Protein AF-A0A3C1ACX2-F1 (afdb_monomer_lite)

Sequence (114 aa):
WQMNIENTYARGFKPQSLNKERFGRAGELLSRLELAAQNVLNEHLPLTGKNLGNHCEKPISAPAISEALKKHKSEIIELLTQYPEQWPILREEFTPIKDILVSSTTKTNSKKVS

Foldseek 3Di:
DDPPPPPPVVPDPDLPPPPCVPQDPLVVLLSQLLVLLVVCVVVVHQSALCSSQCSGPHRDHSVRNLVVCVVCVVSNLVCCVVCVPNRVSCCVRPVVNVVSNVVPVVPDDDPDDD

Structure (mmCIF, N/CA/C/O backbone):
data_AF-A0A3C1ACX2-F1
#
_entry.id   AF-A0A3C1ACX2-F1
#
loop_
_atom_site.group_PDB
_atom_site.id
_atom_site.type_symbol
_atom_site.label_atom_id
_atom_site.label_alt_id
_atom_site.label_comp_id
_atom_site.label_asym_id
_atom_site.label_entity_id
_atom_site.label_seq_id
_atom_site.pdbx_PDB_ins_code
_atom_site.Cartn_x
_atom_site.Cartn_y
_atom_site.Cartn_z
_atom_site.occupancy
_atom_site.B_iso_or_equiv
_atom_site.auth_seq_id
_atom_site.auth_comp_id
_atom_site.auth_asym_id
_atom_site.auth_atom_id
_atom_site.pdbx_PDB_model_num
ATOM 1 N N . TRP A 1 1 ? -8.246 -27.336 -15.177 1.00 53.16 1 TRP A N 1
ATOM 2 C CA . TRP A 1 1 ? -8.581 -26.434 -14.063 1.00 53.16 1 TRP A CA 1
ATOM 3 C C . TRP A 1 1 ? -7.692 -25.204 -14.177 1.00 53.16 1 TRP A C 1
ATOM 5 O O . TRP A 1 1 ? -6.682 -25.116 -13.499 1.00 53.16 1 TRP A O 1
ATOM 15 N N . GLN A 1 2 ? -8.014 -24.301 -15.104 1.00 40.38 2 GLN A N 1
ATOM 16 C CA . GLN A 1 2 ? -7.332 -23.013 -15.250 1.00 40.38 2 GLN A CA 1
ATOM 17 C C . GLN A 1 2 ? -8.365 -21.946 -14.917 1.00 40.38 2 GLN A C 1
ATOM 19 O O . GLN A 1 2 ? -9.328 -21.755 -15.654 1.00 40.38 2 GLN A O 1
ATOM 24 N N . MET A 1 3 ? -8.209 -21.337 -13.746 1.00 39.28 3 MET A N 1
ATOM 25 C CA . MET A 1 3 ? -8.951 -20.139 -13.386 1.00 39.28 3 MET A CA 1
ATOM 26 C C . MET A 1 3 ? -8.383 -18.995 -14.231 1.00 39.28 3 MET A C 1
ATOM 28 O O . MET A 1 3 ? -7.242 -18.586 -14.025 1.00 39.28 3 MET A O 1
ATOM 32 N N . ASN A 1 4 ? -9.168 -18.518 -15.198 1.00 41.59 4 ASN A N 1
ATOM 33 C CA . ASN A 1 4 ? -8.924 -17.259 -15.897 1.00 41.59 4 ASN A CA 1
ATOM 34 C C . ASN A 1 4 ? -9.086 -16.114 -14.892 1.00 41.59 4 ASN A C 1
ATOM 36 O O . ASN A 1 4 ? -10.204 -15.741 -14.541 1.00 41.59 4 ASN A O 1
ATOM 40 N N . ILE A 1 5 ? -7.963 -15.573 -14.430 1.00 49.91 5 ILE A N 1
ATOM 41 C CA . ILE A 1 5 ? -7.899 -14.392 -13.555 1.00 49.91 5 ILE A CA 1
ATOM 42 C C . ILE A 1 5 ? -7.882 -13.085 -14.391 1.00 49.91 5 ILE A C 1
ATOM 44 O O . ILE A 1 5 ? -7.815 -11.981 -13.865 1.00 49.91 5 ILE A O 1
ATOM 48 N N . GLU A 1 6 ? -8.036 -13.171 -15.713 1.00 46.94 6 GLU A N 1
ATOM 49 C CA . GLU A 1 6 ? -7.932 -12.037 -16.646 1.00 46.94 6 GLU A CA 1
ATOM 50 C C . GLU A 1 6 ? -9.177 -11.127 -16.727 1.00 46.94 6 GLU A C 1
ATOM 52 O O . GLU A 1 6 ? -9.423 -10.530 -17.772 1.00 46.94 6 GLU A O 1
ATOM 57 N N . ASN A 1 7 ? -10.020 -11.006 -15.688 1.00 45.84 7 ASN A N 1
ATOM 58 C CA . ASN A 1 7 ? -11.146 -10.056 -15.799 1.00 45.84 7 ASN A CA 1
ATOM 59 C C . ASN A 1 7 ? -11.795 -9.531 -14.508 1.00 45.84 7 ASN A C 1
ATOM 61 O O . ASN A 1 7 ? -12.761 -8.772 -14.586 1.00 45.84 7 ASN A O 1
ATOM 65 N N . THR A 1 8 ? -11.331 -9.893 -13.309 1.00 46.91 8 THR A N 1
ATOM 66 C CA . THR A 1 8 ? -12.004 -9.424 -12.079 1.00 46.91 8 THR A CA 1
ATOM 67 C C . THR A 1 8 ? -11.502 -8.069 -11.582 1.00 46.91 8 THR A C 1
ATOM 69 O O . THR A 1 8 ? -12.268 -7.351 -10.948 1.00 46.91 8 THR A O 1
ATOM 72 N N . TYR A 1 9 ? -10.282 -7.655 -11.938 1.00 50.12 9 TYR A N 1
ATOM 73 C CA . TYR A 1 9 ? -9.721 -6.350 -11.535 1.00 50.12 9 TYR A CA 1
ATOM 74 C C . TYR A 1 9 ? -9.936 -5.242 -12.581 1.00 50.12 9 TYR A C 1
ATOM 76 O O . TYR A 1 9 ? -9.733 -4.065 -12.296 1.00 50.12 9 TYR A O 1
ATOM 84 N N . ALA A 1 10 ? -10.402 -5.601 -13.785 1.00 44.56 10 ALA A N 1
ATOM 85 C CA . ALA A 1 10 ? -10.801 -4.659 -14.835 1.00 44.56 10 ALA A CA 1
ATOM 86 C C . ALA A 1 10 ? -12.178 -4.012 -14.570 1.00 44.56 10 ALA A C 1
ATOM 88 O O . ALA A 1 10 ? -12.615 -3.122 -15.306 1.00 44.56 10 ALA A O 1
ATOM 89 N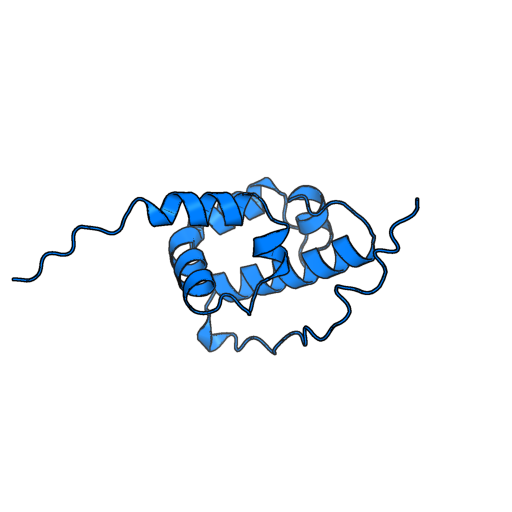 N . ARG A 1 11 ? -12.883 -4.422 -13.505 1.00 44.69 11 ARG A N 1
ATOM 90 C CA . ARG A 1 11 ? -14.207 -3.902 -13.154 1.00 44.69 11 ARG A CA 1
ATOM 91 C C . ARG A 1 11 ? -14.103 -2.612 -12.335 1.00 44.69 11 AR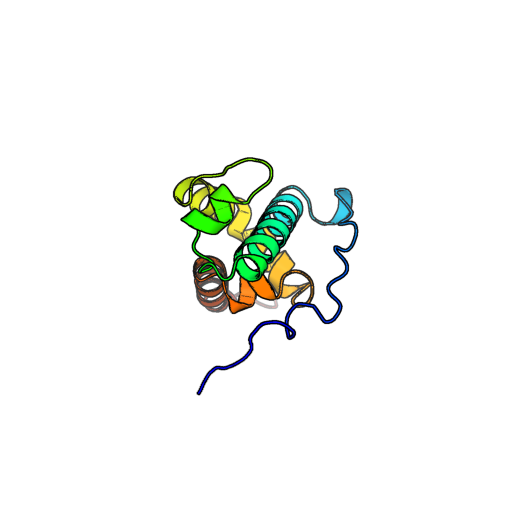G A C 1
ATOM 93 O O . ARG A 1 11 ? -14.434 -2.568 -11.160 1.00 44.69 11 ARG A O 1
ATOM 100 N N . GLY A 1 12 ? -13.698 -1.532 -12.998 1.00 44.06 12 GLY A N 1
ATOM 101 C CA . GLY A 1 12 ? -14.194 -0.196 -12.656 1.00 44.06 12 GLY A CA 1
ATOM 102 C C . GLY A 1 12 ? -13.420 0.634 -11.633 1.00 44.06 12 GLY A C 1
ATOM 103 O O . GLY A 1 12 ? -13.942 1.676 -11.238 1.00 44.06 12 GLY A O 1
ATOM 104 N N . PHE A 1 13 ? -12.191 0.279 -11.249 1.00 49.72 13 PHE A N 1
ATOM 105 C CA . PHE A 1 13 ? -11.376 1.211 -10.465 1.00 49.72 13 PHE A CA 1
ATOM 106 C C . PHE A 1 13 ? -10.824 2.316 -11.376 1.00 49.72 13 PHE A C 1
ATOM 108 O O . PHE A 1 13 ? -9.777 2.187 -12.011 1.00 49.72 13 PHE A O 1
ATOM 115 N N . LYS A 1 14 ? -11.577 3.413 -11.499 1.00 47.97 14 LYS A N 1
ATOM 116 C CA . LYS A 1 14 ? -11.049 4.672 -12.027 1.00 47.97 14 LYS A CA 1
ATOM 117 C C . LYS A 1 14 ? -9.955 5.110 -11.048 1.00 47.97 14 LYS A C 1
ATOM 119 O O . LYS A 1 14 ? -10.284 5.215 -9.868 1.00 47.97 14 LYS A O 1
ATOM 124 N N . PRO A 1 15 ? -8.707 5.390 -11.476 1.00 48.53 15 PRO A N 1
ATOM 125 C CA . PRO A 1 15 ? -7.750 6.072 -10.618 1.00 48.53 15 PRO A CA 1
ATOM 126 C C . PRO A 1 15 ? -8.364 7.433 -10.309 1.00 48.53 15 PRO A C 1
ATOM 128 O O . PRO A 1 15 ? -8.321 8.357 -11.122 1.00 48.53 15 PRO A O 1
ATOM 131 N N . GLN A 1 16 ? -9.077 7.515 -9.190 1.00 48.72 16 GLN A N 1
ATOM 132 C CA . GLN A 1 16 ? -9.727 8.732 -8.767 1.00 48.72 16 GLN A CA 1
ATOM 133 C C . GLN A 1 16 ? -8.591 9.724 -8.605 1.00 48.72 16 GLN A C 1
ATOM 135 O O . GLN A 1 16 ? -7.668 9.450 -7.843 1.00 48.72 16 GLN A O 1
ATOM 140 N N . SER A 1 17 ? -8.597 10.801 -9.400 1.00 50.41 17 SER A N 1
ATOM 141 C CA . SER A 1 17 ? -7.608 11.871 -9.308 1.00 50.41 17 SER A CA 1
ATOM 142 C C . SER A 1 17 ? -7.541 12.299 -7.852 1.00 50.41 17 SER A C 1
ATOM 144 O O . SER A 1 17 ? -8.435 12.977 -7.338 1.00 50.41 17 SER A O 1
ATOM 146 N N . LEU A 1 18 ? -6.540 11.766 -7.157 1.00 53.97 18 LEU A N 1
ATOM 147 C CA . LEU A 1 18 ? -6.506 11.791 -5.717 1.00 53.97 18 LEU A CA 1
ATOM 148 C C . LEU A 1 18 ? -6.073 13.202 -5.370 1.00 53.97 18 LEU A C 1
ATOM 150 O O . LEU A 1 18 ? -4.918 13.566 -5.584 1.00 53.97 18 LEU A O 1
ATOM 154 N N . ASN A 1 19 ? -7.031 14.026 -4.948 1.00 53.06 19 ASN A N 1
ATOM 155 C CA . ASN A 1 19 ? -6.773 15.411 -4.584 1.00 53.06 19 ASN A CA 1
ATOM 156 C C . ASN A 1 19 ? -5.633 15.429 -3.562 1.00 53.06 19 ASN A C 1
ATOM 158 O O . ASN A 1 19 ? -5.821 15.045 -2.405 1.00 53.06 19 ASN A O 1
ATOM 162 N N . LYS A 1 20 ? -4.449 15.853 -4.017 1.00 53.66 20 LYS A N 1
ATOM 163 C CA . LYS A 1 20 ? -3.191 15.882 -3.258 1.00 53.66 20 LYS A CA 1
ATOM 164 C C . LYS A 1 20 ? -3.343 16.628 -1.929 1.00 53.66 20 LYS A C 1
ATOM 166 O O . LYS A 1 20 ? -2.663 16.329 -0.954 1.00 53.66 20 LYS A O 1
ATOM 171 N N . GLU A 1 21 ? -4.289 17.561 -1.894 1.00 58.12 21 GLU A N 1
ATOM 172 C CA . GLU A 1 21 ? -4.646 18.384 -0.742 1.00 58.12 21 GLU A CA 1
ATOM 173 C C . GLU A 1 21 ? -5.492 17.655 0.316 1.00 58.12 21 GLU A C 1
ATOM 175 O O . GLU A 1 21 ? -5.439 18.030 1.482 1.00 58.12 21 GLU A O 1
ATOM 180 N N . ARG A 1 22 ? -6.243 16.597 -0.037 1.00 60.97 22 ARG A N 1
ATOM 181 C CA . ARG A 1 22 ? -7.162 15.914 0.899 1.00 60.97 22 ARG A CA 1
ATOM 182 C C . ARG A 1 22 ? -6.518 14.820 1.742 1.00 60.97 22 ARG A C 1
ATOM 184 O O . ARG A 1 22 ? -6.979 14.585 2.852 1.00 60.97 22 ARG A O 1
ATOM 191 N N . PHE A 1 23 ? -5.502 14.133 1.222 1.00 69.50 23 PHE A N 1
ATOM 192 C CA . PHE A 1 23 ? -4.965 12.919 1.856 1.00 69.50 23 PHE A CA 1
ATOM 193 C C . PHE A 1 23 ? -3.499 13.028 2.303 1.00 69.50 23 PHE A C 1
ATOM 195 O O . PHE A 1 23 ? -2.954 12.087 2.882 1.00 69.50 23 PHE A O 1
ATOM 202 N N . GLY A 1 24 ? -2.847 14.161 2.034 1.00 77.62 24 GLY A N 1
ATOM 203 C CA . GLY A 1 24 ? -1.470 14.412 2.448 1.00 77.62 24 GLY A CA 1
ATOM 204 C C . GLY A 1 24 ? -0.447 13.444 1.838 1.00 77.62 24 GLY A C 1
ATOM 205 O O . GLY A 1 24 ? -0.659 12.830 0.790 1.00 77.62 24 GLY A O 1
ATOM 206 N N . ARG A 1 25 ? 0.705 13.311 2.506 1.00 79.31 25 ARG A N 1
ATOM 207 C CA . ARG A 1 25 ? 1.828 12.475 2.036 1.00 79.31 25 ARG A CA 1
ATOM 208 C C . ARG A 1 25 ? 1.508 10.978 2.104 1.00 79.31 25 ARG A C 1
ATOM 210 O O . ARG A 1 25 ? 1.985 10.216 1.267 1.00 79.31 25 ARG A O 1
ATOM 217 N N . ALA A 1 26 ? 0.695 10.568 3.078 1.00 82.56 26 ALA A N 1
ATOM 218 C CA . ALA A 1 26 ? 0.264 9.186 3.253 1.00 82.56 26 ALA A CA 1
ATOM 219 C C . ALA A 1 26 ? -0.633 8.710 2.099 1.00 82.56 26 ALA A C 1
ATOM 221 O O . ALA A 1 26 ? -0.377 7.655 1.521 1.00 82.56 26 ALA A O 1
ATOM 222 N N . GLY A 1 27 ? -1.639 9.502 1.714 1.00 82.94 27 GLY A N 1
ATOM 223 C CA . GLY A 1 27 ? -2.524 9.154 0.601 1.00 82.94 27 GLY A CA 1
ATOM 224 C C . GLY A 1 27 ? -1.826 9.144 -0.756 1.00 82.94 27 GLY A C 1
ATOM 225 O O . GLY A 1 27 ? -2.118 8.283 -1.587 1.00 82.94 27 GLY A O 1
ATOM 226 N N . GLU A 1 28 ? -0.863 10.047 -0.974 1.00 82.44 28 GLU A N 1
ATOM 227 C CA . GLU A 1 28 ? -0.021 10.016 -2.176 1.00 82.44 28 GLU A CA 1
ATOM 228 C C . GLU A 1 28 ? 0.780 8.710 -2.247 1.00 82.44 28 GLU A C 1
ATOM 230 O O . GLU A 1 28 ? 0.797 8.053 -3.287 1.00 82.44 28 GLU A O 1
ATOM 235 N N . LEU A 1 29 ? 1.399 8.299 -1.135 1.00 82.69 29 LEU A N 1
ATOM 236 C CA . LEU A 1 29 ? 2.125 7.034 -1.067 1.00 82.69 29 LEU A CA 1
ATOM 237 C C . LEU A 1 29 ? 1.204 5.853 -1.391 1.00 82.69 29 LEU A C 1
ATOM 239 O O . LEU A 1 29 ? 1.543 5.056 -2.261 1.00 82.69 29 LEU A O 1
ATOM 243 N N . LEU A 1 30 ? 0.039 5.761 -0.741 1.00 83.00 30 LEU A N 1
ATOM 244 C CA . LEU A 1 30 ? -0.919 4.675 -0.969 1.00 83.00 30 LEU A CA 1
ATOM 245 C C . LEU A 1 30 ? -1.384 4.620 -2.424 1.00 83.00 30 LEU A C 1
ATOM 247 O O . LEU A 1 30 ? -1.415 3.549 -3.012 1.00 83.00 30 LEU A O 1
ATOM 251 N N . SER A 1 31 ? -1.664 5.765 -3.040 1.00 83.50 31 SER A N 1
ATOM 252 C CA . SER A 1 31 ? -2.128 5.813 -4.433 1.00 83.50 31 SER A CA 1
ATOM 253 C C . SER A 1 31 ? -1.062 5.364 -5.424 1.00 83.50 31 SER A C 1
ATOM 255 O O . SER A 1 31 ? -1.359 4.671 -6.393 1.00 83.50 31 SER A O 1
ATOM 257 N N . ARG A 1 32 ? 0.201 5.717 -5.167 1.00 82.62 32 ARG A N 1
ATOM 258 C CA . ARG A 1 32 ? 1.329 5.263 -5.988 1.00 82.62 32 ARG A CA 1
ATOM 259 C C . ARG A 1 32 ? 1.568 3.766 -5.832 1.00 82.62 32 ARG A C 1
ATOM 261 O O . ARG A 1 32 ? 1.822 3.088 -6.824 1.00 82.62 32 ARG A O 1
ATOM 268 N N . LEU A 1 33 ? 1.468 3.258 -4.603 1.00 83.31 33 LEU A N 1
ATOM 269 C CA . LEU A 1 33 ? 1.553 1.825 -4.330 1.00 83.31 33 LEU A CA 1
ATOM 270 C C . LEU A 1 33 ? 0.397 1.073 -4.989 1.00 83.31 33 LEU A C 1
ATOM 272 O O . LEU A 1 33 ? 0.630 0.003 -5.530 1.00 83.31 33 LEU A O 1
ATOM 276 N N . GLU A 1 34 ? -0.807 1.641 -5.000 1.00 86.00 34 GLU A N 1
ATOM 277 C CA . GLU A 1 34 ? -1.985 1.002 -5.584 1.00 86.00 34 GLU A CA 1
ATOM 278 C C . GLU A 1 34 ? -1.899 0.892 -7.109 1.00 86.00 34 GLU A C 1
ATOM 280 O O . GLU A 1 34 ? -2.180 -0.152 -7.693 1.00 86.00 34 GLU A O 1
ATOM 285 N N . LEU A 1 35 ? -1.405 1.943 -7.766 1.00 84.50 35 LEU A N 1
ATOM 286 C CA . LEU A 1 35 ? -1.128 1.901 -9.199 1.00 84.50 35 LEU A CA 1
ATOM 287 C C . LEU A 1 35 ? -0.051 0.854 -9.537 1.00 84.50 35 LEU A C 1
ATOM 289 O O . LEU A 1 35 ? -0.176 0.108 -10.506 1.00 84.50 35 LEU A O 1
ATOM 293 N N . ALA A 1 36 ? 1.000 0.764 -8.716 1.00 84.94 36 ALA A N 1
ATOM 294 C CA . ALA A 1 36 ? 2.036 -0.251 -8.883 1.00 84.94 36 ALA A CA 1
ATOM 295 C C . ALA A 1 36 ? 1.485 -1.669 -8.661 1.00 84.94 36 ALA A C 1
ATOM 297 O O . ALA A 1 36 ? 1.779 -2.571 -9.439 1.00 84.94 36 ALA A O 1
ATOM 298 N N . ALA A 1 37 ? 0.655 -1.854 -7.633 1.00 84.81 37 ALA A N 1
ATOM 299 C CA . ALA A 1 37 ? -0.084 -3.080 -7.345 1.00 84.81 37 ALA A CA 1
ATOM 300 C C . ALA A 1 37 ? -0.909 -3.526 -8.548 1.00 84.81 37 ALA A C 1
ATOM 302 O O . ALA A 1 37 ? -0.794 -4.669 -8.984 1.00 84.81 37 ALA A O 1
ATOM 303 N N . GLN A 1 38 ? -1.674 -2.606 -9.130 1.00 85.25 38 GLN A N 1
ATOM 304 C CA . GLN A 1 38 ? -2.459 -2.872 -10.323 1.00 85.25 38 GLN A CA 1
ATOM 305 C C . GLN A 1 38 ? -1.576 -3.352 -11.480 1.00 85.25 38 GLN A C 1
ATOM 307 O O . GLN A 1 38 ? -1.903 -4.348 -12.119 1.00 85.25 38 GLN A O 1
ATOM 312 N N . ASN A 1 39 ? -0.441 -2.700 -11.738 1.00 83.62 39 ASN A N 1
ATOM 313 C CA . ASN A 1 39 ? 0.480 -3.124 -12.796 1.00 83.62 39 ASN A CA 1
ATOM 314 C C . ASN A 1 39 ? 1.061 -4.521 -12.533 1.00 83.62 39 ASN A C 1
ATOM 316 O O . ASN A 1 39 ? 1.102 -5.343 -13.440 1.00 83.62 39 ASN A O 1
ATOM 320 N N . VAL A 1 40 ? 1.448 -4.816 -11.290 1.00 85.25 40 VAL A N 1
ATOM 321 C CA . VAL A 1 40 ? 1.965 -6.134 -10.882 1.00 85.25 40 VAL A CA 1
ATOM 322 C C . VAL A 1 40 ? 0.911 -7.229 -11.070 1.00 85.25 40 VAL A C 1
ATOM 324 O O . VAL A 1 40 ? 1.241 -8.304 -11.566 1.00 85.25 40 VAL A O 1
ATOM 327 N N . LEU A 1 41 ? -0.354 -6.953 -10.735 1.00 82.69 41 LEU A N 1
ATOM 328 C CA . LEU A 1 41 ? -1.457 -7.889 -10.975 1.00 82.69 41 LEU A CA 1
ATOM 329 C C . LEU A 1 41 ? -1.729 -8.101 -12.466 1.00 82.69 41 LEU A C 1
ATOM 331 O O . LEU A 1 41 ? -1.973 -9.234 -12.871 1.00 82.69 41 LEU A O 1
ATOM 335 N N . ASN A 1 42 ? -1.663 -7.042 -13.281 1.00 82.50 42 ASN A N 1
ATOM 336 C CA . ASN A 1 42 ? -1.785 -7.162 -14.739 1.00 82.50 42 ASN A CA 1
ATOM 337 C C . ASN A 1 42 ? -0.653 -8.009 -15.340 1.00 82.50 42 ASN A C 1
ATOM 339 O O . ASN A 1 42 ? -0.873 -8.735 -16.300 1.00 82.50 42 ASN A O 1
ATOM 343 N N . GLU A 1 43 ? 0.540 -7.963 -14.749 1.00 82.19 43 GLU A N 1
ATOM 344 C CA . GLU A 1 43 ? 1.682 -8.802 -15.135 1.00 82.19 43 GLU A CA 1
ATOM 345 C C . GLU A 1 43 ? 1.587 -10.237 -14.570 1.00 82.19 43 GLU A C 1
ATOM 347 O O . GLU A 1 43 ? 2.516 -11.027 -14.731 1.00 82.19 43 GLU A O 1
ATOM 352 N N . HIS A 1 44 ? 0.486 -10.594 -13.891 1.00 79.88 44 HIS A N 1
ATOM 353 C CA . HIS A 1 44 ? 0.291 -11.876 -13.197 1.00 79.88 44 HIS A CA 1
ATOM 354 C C . HIS A 1 44 ? 1.393 -12.198 -12.173 1.00 79.88 44 HIS A C 1
ATOM 356 O O . HIS A 1 44 ? 1.663 -13.361 -11.854 1.00 79.88 44 HIS A O 1
ATOM 362 N N . LEU A 1 45 ? 2.040 -11.164 -11.637 1.00 81.44 45 LEU A N 1
ATOM 363 C CA . LEU A 1 45 ? 3.103 -11.295 -10.654 1.00 81.44 45 LEU A CA 1
ATOM 364 C C . LEU A 1 45 ? 2.533 -11.241 -9.230 1.00 81.44 45 LEU A C 1
ATOM 366 O O . LEU A 1 45 ? 1.546 -10.554 -8.963 1.00 81.44 45 LEU A O 1
ATOM 370 N N . PRO A 1 46 ? 3.173 -11.926 -8.266 1.00 79.94 46 PRO A N 1
ATOM 371 C CA . PRO A 1 46 ? 2.738 -11.867 -6.881 1.00 79.94 46 PRO A CA 1
ATOM 372 C C . PRO A 1 46 ? 3.003 -10.473 -6.304 1.00 79.94 46 PRO A C 1
ATOM 374 O O . PRO A 1 46 ? 4.116 -9.938 -6.424 1.00 79.94 46 PRO A O 1
ATOM 377 N N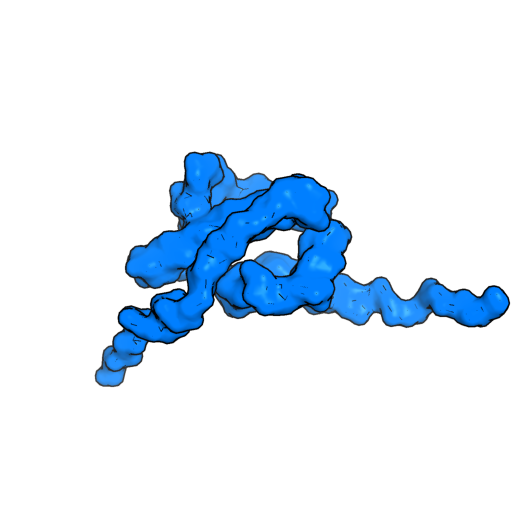 . LEU A 1 47 ? 1.997 -9.918 -5.626 1.00 79.50 47 LEU A N 1
ATOM 378 C CA . LEU A 1 47 ? 1.989 -8.570 -5.052 1.00 79.50 47 LEU A CA 1
ATOM 379 C C . LEU A 1 47 ? 2.828 -8.489 -3.770 1.00 79.50 47 LEU A C 1
ATOM 381 O O . LEU A 1 47 ? 2.361 -8.283 -2.653 1.00 79.50 47 LEU A O 1
ATOM 385 N N . THR A 1 48 ? 4.127 -8.695 -3.937 1.00 80.69 48 THR A N 1
ATOM 386 C CA . THR A 1 48 ? 5.111 -8.610 -2.862 1.00 80.69 48 THR A CA 1
ATOM 387 C C . THR A 1 48 ? 5.678 -7.202 -2.790 1.00 80.69 48 THR A C 1
ATOM 389 O O . THR A 1 48 ? 5.810 -6.535 -3.812 1.00 80.69 48 THR A O 1
ATOM 392 N N . GLY A 1 49 ? 6.116 -6.755 -1.608 1.00 77.44 49 GLY A N 1
ATOM 393 C CA . GLY A 1 49 ? 6.768 -5.444 -1.466 1.00 77.44 49 GLY A CA 1
ATOM 394 C C . GLY A 1 49 ? 7.974 -5.249 -2.398 1.00 77.44 49 GLY A C 1
ATOM 395 O O . GLY A 1 49 ? 8.311 -4.120 -2.732 1.00 77.44 49 GLY A O 1
ATOM 396 N N . LYS A 1 50 ? 8.603 -6.340 -2.860 1.00 81.94 50 LYS A N 1
ATOM 397 C CA . LYS A 1 50 ? 9.691 -6.299 -3.843 1.00 81.94 50 LYS A CA 1
ATOM 398 C C . LYS A 1 50 ? 9.176 -5.995 -5.253 1.00 81.94 50 LYS A C 1
ATOM 400 O O . LYS A 1 50 ? 9.688 -5.075 -5.881 1.00 81.94 50 LYS A O 1
ATOM 405 N N . ASN A 1 51 ? 8.164 -6.725 -5.723 1.00 83.56 51 ASN A N 1
ATOM 406 C CA . ASN A 1 51 ? 7.586 -6.517 -7.055 1.00 83.56 51 ASN A CA 1
ATOM 407 C C . ASN A 1 51 ? 6.818 -5.194 -7.119 1.00 83.56 51 ASN A C 1
ATOM 409 O O . ASN A 1 51 ? 7.058 -4.379 -7.999 1.00 83.56 51 ASN A O 1
ATOM 413 N N . LEU A 1 52 ? 5.989 -4.923 -6.112 1.00 85.38 52 LEU A N 1
ATOM 414 C CA . LEU A 1 52 ? 5.274 -3.659 -5.947 1.00 85.38 52 LEU A CA 1
ATOM 415 C C . LEU A 1 52 ? 6.227 -2.459 -6.003 1.00 85.38 52 LEU A C 1
ATOM 417 O O . LEU A 1 52 ? 5.994 -1.489 -6.716 1.00 85.38 52 LEU A O 1
ATOM 421 N N . GLY A 1 53 ? 7.330 -2.549 -5.262 1.00 83.75 53 GLY A N 1
ATOM 422 C CA . GLY A 1 53 ? 8.348 -1.516 -5.219 1.00 83.75 53 GLY A CA 1
ATOM 423 C C . GLY A 1 53 ? 9.054 -1.284 -6.546 1.00 83.75 53 GLY A C 1
ATOM 424 O O . GLY A 1 53 ? 9.370 -0.142 -6.867 1.00 83.75 53 GLY A O 1
ATOM 425 N N . ASN A 1 54 ? 9.255 -2.344 -7.327 1.00 85.19 54 ASN A N 1
ATOM 426 C CA . ASN A 1 54 ? 9.903 -2.283 -8.632 1.00 85.19 54 ASN A CA 1
ATOM 427 C C . ASN A 1 54 ? 8.993 -1.697 -9.728 1.00 85.19 54 ASN A C 1
ATOM 429 O O . ASN A 1 54 ? 9.488 -1.044 -10.637 1.00 85.19 54 ASN A O 1
ATOM 433 N N . HIS A 1 55 ? 7.676 -1.898 -9.621 1.00 83.31 55 HIS A N 1
ATOM 434 C CA . HIS A 1 55 ? 6.671 -1.396 -10.573 1.00 83.31 55 HIS A CA 1
ATOM 435 C C . HIS A 1 55 ? 6.118 -0.008 -10.216 1.00 83.31 55 HIS A C 1
ATOM 437 O O . HIS A 1 55 ? 5.208 0.499 -10.874 1.00 83.31 55 HIS A O 1
ATOM 443 N N . CYS A 1 56 ? 6.647 0.615 -9.165 1.00 79.25 56 CYS A N 1
ATOM 444 C CA . CYS A 1 56 ? 6.285 1.970 -8.781 1.00 79.25 56 CYS A CA 1
ATOM 445 C C . CYS A 1 56 ? 7.040 2.992 -9.644 1.00 79.25 56 CYS A C 1
ATOM 447 O O . CYS A 1 56 ? 8.210 2.796 -9.96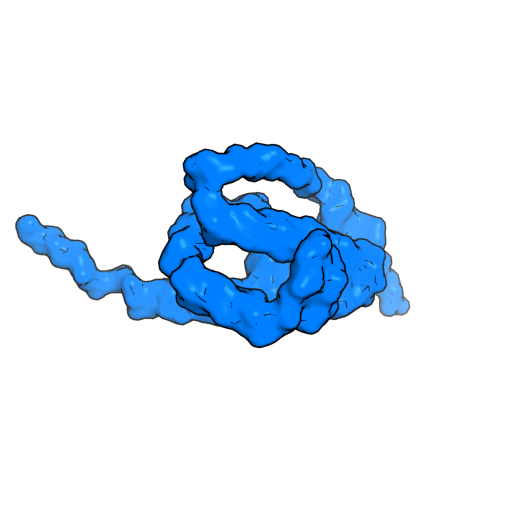1 1.00 79.25 56 CYS A O 1
ATOM 449 N N . GLU A 1 57 ? 6.399 4.122 -9.970 1.00 70.62 57 GLU A N 1
ATOM 450 C CA . GLU A 1 57 ? 6.990 5.188 -10.805 1.00 70.62 57 GLU A CA 1
ATOM 451 C C . GLU A 1 57 ? 8.365 5.653 -10.298 1.00 70.62 57 GLU A C 1
ATOM 453 O O . GLU A 1 57 ? 9.264 5.954 -11.080 1.00 70.62 57 GLU A O 1
ATOM 458 N N . LYS A 1 58 ? 8.544 5.681 -8.971 1.00 76.25 58 LYS A N 1
ATOM 459 C CA . LYS A 1 58 ? 9.883 5.715 -8.379 1.00 76.25 58 LYS A CA 1
ATOM 460 C C . LYS A 1 58 ? 10.108 4.347 -7.767 1.00 76.25 58 LYS A C 1
ATOM 462 O O . LYS A 1 58 ? 9.323 4.006 -6.882 1.00 76.25 58 LYS A O 1
ATOM 467 N N . PRO A 1 59 ? 11.141 3.601 -8.176 1.00 78.00 59 PRO A N 1
ATOM 468 C CA . PRO A 1 59 ? 11.421 2.314 -7.577 1.00 78.00 59 PRO A CA 1
ATOM 469 C C . PRO A 1 59 ? 11.715 2.512 -6.088 1.00 78.00 59 PRO A C 1
ATOM 471 O O . PRO A 1 59 ? 12.615 3.266 -5.711 1.00 78.00 59 PRO A O 1
ATOM 474 N N . ILE A 1 60 ? 10.920 1.875 -5.231 1.00 82.19 60 ILE A N 1
ATOM 475 C CA . ILE A 1 60 ? 11.101 1.907 -3.777 1.00 82.19 60 ILE A CA 1
ATOM 476 C C . ILE A 1 60 ? 11.394 0.484 -3.331 1.00 82.19 60 ILE A C 1
ATOM 478 O O . ILE A 1 60 ? 10.618 -0.428 -3.585 1.00 82.19 60 ILE A O 1
ATOM 482 N N . SER A 1 61 ? 12.496 0.276 -2.622 1.00 84.25 61 SER A N 1
ATOM 483 C CA . SER A 1 61 ? 12.809 -1.038 -2.065 1.00 84.25 61 SER A CA 1
ATOM 484 C C . SER A 1 61 ? 11.731 -1.488 -1.070 1.00 84.25 61 SER A C 1
ATOM 486 O O . SER A 1 61 ? 11.249 -0.690 -0.267 1.00 84.25 61 SER A O 1
ATOM 488 N N . ALA A 1 62 ? 11.416 -2.785 -1.042 1.00 82.50 62 ALA A N 1
ATOM 489 C CA . ALA A 1 62 ? 10.522 -3.395 -0.048 1.00 82.50 62 ALA A CA 1
ATOM 490 C C . ALA A 1 62 ? 10.725 -2.904 1.413 1.00 82.50 62 ALA A C 1
ATOM 492 O O . ALA A 1 62 ? 9.725 -2.589 2.074 1.00 82.50 62 ALA A O 1
ATOM 493 N N . PRO A 1 63 ? 11.969 -2.784 1.939 1.00 82.31 63 PRO A N 1
ATOM 494 C CA . PRO A 1 63 ? 12.199 -2.206 3.266 1.00 82.31 63 PRO A CA 1
ATOM 495 C C . PRO A 1 63 ? 11.787 -0.733 3.361 1.00 82.31 63 PRO A C 1
ATOM 497 O O . PRO A 1 63 ? 11.122 -0.364 4.322 1.00 82.31 63 PRO A O 1
ATOM 500 N N . ALA A 1 64 ? 12.082 0.084 2.348 1.00 83.94 64 ALA A N 1
ATOM 501 C CA . ALA A 1 64 ? 11.718 1.499 2.327 1.00 83.94 64 ALA A CA 1
ATOM 502 C C . ALA A 1 64 ? 10.195 1.708 2.247 1.00 83.94 64 ALA A C 1
ATOM 504 O O . ALA A 1 64 ? 9.672 2.631 2.868 1.00 83.94 64 ALA A O 1
ATOM 505 N N . ILE A 1 65 ? 9.462 0.819 1.561 1.00 84.31 65 ILE A N 1
ATOM 506 C CA . ILE A 1 65 ? 7.992 0.803 1.611 1.00 84.31 65 ILE A CA 1
ATOM 507 C C . ILE A 1 65 ? 7.539 0.533 3.044 1.00 84.31 65 ILE A C 1
ATOM 509 O O . ILE A 1 65 ? 6.758 1.298 3.600 1.00 84.31 65 ILE A O 1
ATOM 513 N N . SER A 1 66 ? 8.067 -0.520 3.669 1.00 82.69 66 SER A N 1
ATOM 514 C CA . SER A 1 66 ? 7.706 -0.886 5.043 1.00 82.69 66 SER A CA 1
ATOM 515 C C . SER A 1 66 ? 8.019 0.233 6.041 1.00 82.69 66 SER A C 1
ATOM 517 O O . SER A 1 66 ? 7.233 0.489 6.950 1.00 82.69 66 SER A O 1
ATOM 519 N N . GLU A 1 67 ? 9.138 0.933 5.870 1.00 84.19 67 GLU A N 1
ATOM 520 C CA . GLU A 1 67 ? 9.494 2.104 6.670 1.00 84.19 67 GLU A CA 1
ATOM 521 C C . GLU A 1 67 ? 8.546 3.279 6.437 1.00 84.19 67 GLU A C 1
ATOM 523 O O . GLU A 1 67 ? 8.080 3.878 7.405 1.00 84.19 67 GLU A O 1
ATOM 528 N N . ALA A 1 68 ? 8.209 3.591 5.185 1.00 84.31 68 ALA A N 1
ATOM 529 C CA . ALA A 1 68 ? 7.274 4.663 4.859 1.00 84.31 68 ALA A CA 1
ATOM 530 C C . ALA A 1 68 ? 5.875 4.385 5.433 1.00 84.31 68 ALA A C 1
ATOM 532 O O . ALA A 1 68 ? 5.269 5.274 6.036 1.00 84.31 68 ALA A O 1
ATOM 533 N N . LEU A 1 69 ? 5.409 3.134 5.341 1.00 83.69 69 LEU A N 1
ATOM 534 C CA . LEU A 1 69 ? 4.167 2.679 5.965 1.00 83.69 69 LEU A CA 1
ATOM 535 C C . LEU A 1 69 ? 4.227 2.800 7.484 1.00 83.69 69 LEU A C 1
ATOM 537 O O . LEU A 1 69 ? 3.285 3.293 8.084 1.00 83.69 69 LEU A O 1
ATOM 541 N N . LYS A 1 70 ? 5.332 2.397 8.122 1.00 84.19 70 LYS A N 1
ATOM 542 C CA . LYS A 1 70 ? 5.511 2.535 9.576 1.00 84.19 70 LYS A CA 1
ATOM 543 C C . LYS A 1 70 ? 5.535 3.997 10.013 1.00 84.19 70 LYS A C 1
ATOM 545 O O . LYS A 1 70 ? 4.947 4.329 11.041 1.00 84.19 70 LYS A O 1
ATOM 550 N N . LYS A 1 71 ? 6.196 4.861 9.240 1.00 86.31 71 LYS A N 1
ATOM 551 C CA . LYS A 1 71 ? 6.327 6.297 9.506 1.00 86.31 71 LYS A CA 1
ATOM 552 C C . LYS A 1 71 ? 4.980 7.010 9.436 1.00 86.31 71 LYS A C 1
ATOM 554 O O . LYS A 1 71 ? 4.671 7.796 10.323 1.00 86.31 71 LYS A O 1
ATOM 559 N N . HIS A 1 72 ? 4.178 6.696 8.423 1.00 84.62 72 HIS A N 1
ATOM 560 C CA . HIS A 1 72 ? 2.853 7.279 8.212 1.00 84.62 72 HIS A CA 1
ATOM 561 C C . HIS A 1 72 ? 1.714 6.359 8.667 1.00 84.62 72 HIS A C 1
ATOM 563 O O . HIS A 1 72 ? 0.574 6.544 8.254 1.00 84.62 72 HIS A O 1
ATOM 569 N N . LYS A 1 73 ? 1.995 5.37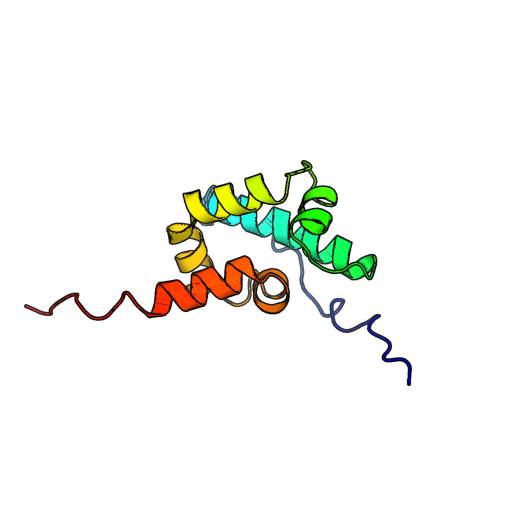1 9.529 1.00 84.31 73 LYS A N 1
ATOM 570 C CA . LYS A 1 73 ? 1.032 4.310 9.868 1.00 84.31 73 LYS A CA 1
ATOM 571 C C . LYS A 1 73 ? -0.290 4.858 10.385 1.00 84.31 73 LYS A C 1
ATOM 573 O O . LYS A 1 73 ? -1.329 4.347 10.004 1.00 84.31 73 LYS A O 1
ATOM 578 N N . SER A 1 74 ? -0.247 5.889 11.230 1.00 83.31 74 SER A N 1
ATOM 579 C CA . SER A 1 74 ? -1.442 6.455 11.855 1.00 83.31 74 SER A CA 1
ATOM 580 C C . SER A 1 74 ? -2.353 7.089 10.806 1.00 83.31 74 SER A C 1
ATOM 582 O O . SER A 1 74 ? -3.507 6.693 10.711 1.00 83.31 74 SER A O 1
ATOM 584 N N . GLU A 1 75 ? -1.805 7.963 9.952 1.00 85.00 75 GLU A N 1
ATOM 585 C CA . GLU A 1 75 ? -2.544 8.547 8.824 1.00 85.00 75 GLU A CA 1
ATOM 586 C C . GLU A 1 75 ? -3.073 7.457 7.886 1.00 85.00 75 GLU A C 1
ATOM 588 O O . GLU A 1 75 ? -4.231 7.48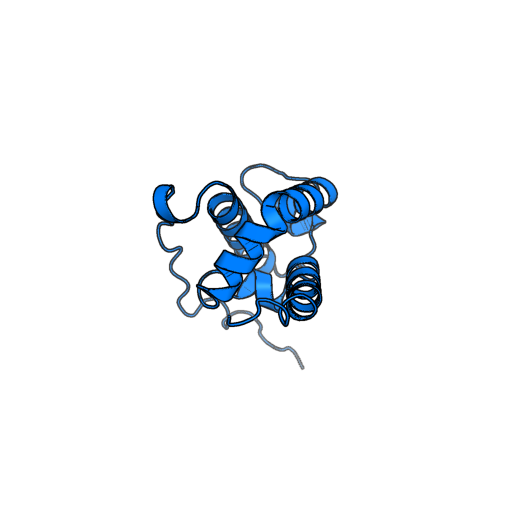9 7.494 1.00 85.00 75 GLU A O 1
ATOM 593 N N . ILE A 1 76 ? -2.250 6.460 7.546 1.00 84.38 76 ILE A N 1
ATOM 594 C CA . ILE A 1 76 ? -2.641 5.365 6.650 1.00 84.38 76 ILE A CA 1
ATOM 595 C C . ILE A 1 76 ? -3.803 4.562 7.237 1.00 84.38 76 ILE A C 1
ATOM 597 O O . ILE A 1 76 ? -4.755 4.268 6.522 1.00 84.38 76 ILE A O 1
ATOM 601 N N . ILE A 1 77 ? -3.759 4.227 8.530 1.00 84.38 77 ILE A N 1
ATOM 602 C CA . ILE A 1 77 ? -4.855 3.532 9.214 1.00 84.38 77 ILE A CA 1
ATOM 603 C C . ILE A 1 77 ? -6.123 4.382 9.165 1.00 84.38 77 ILE A C 1
ATOM 605 O O . ILE A 1 77 ? -7.181 3.859 8.821 1.00 84.38 77 ILE A O 1
ATOM 609 N N . GLU A 1 78 ? -6.034 5.672 9.490 1.00 85.06 78 GLU A N 1
ATOM 610 C CA . GLU A 1 78 ? -7.185 6.576 9.459 1.00 85.06 78 GLU A CA 1
ATOM 611 C C . GLU A 1 78 ? -7.783 6.667 8.057 1.00 85.06 78 GLU A C 1
ATOM 613 O O . GLU A 1 78 ? -8.997 6.568 7.905 1.00 85.06 78 GLU A O 1
ATOM 618 N N . LEU A 1 79 ? -6.942 6.781 7.031 1.00 83.69 79 LEU A N 1
ATOM 619 C CA . LEU A 1 79 ? -7.360 6.825 5.636 1.00 83.69 79 LEU A CA 1
ATOM 620 C C . LEU A 1 79 ? -8.007 5.517 5.183 1.00 83.69 79 LEU A C 1
ATOM 622 O O . LEU A 1 79 ? -9.080 5.553 4.594 1.00 83.69 79 LEU A O 1
ATOM 626 N N . LEU A 1 80 ? -7.409 4.368 5.497 1.00 80.38 80 LEU A N 1
ATOM 627 C CA . LEU A 1 80 ? -7.959 3.050 5.161 1.00 80.38 80 LEU A CA 1
ATOM 628 C C . LEU A 1 80 ? -9.252 2.736 5.920 1.00 80.38 80 LEU A C 1
ATOM 630 O O . LEU A 1 80 ? -10.076 1.960 5.441 1.00 80.38 80 LEU A O 1
ATOM 634 N N . THR A 1 81 ? -9.420 3.315 7.109 1.00 81.56 81 THR A N 1
ATOM 635 C CA . THR A 1 81 ? -10.637 3.172 7.917 1.00 81.56 81 THR A CA 1
ATOM 636 C C . THR A 1 81 ? -11.746 4.082 7.397 1.00 81.56 81 THR A C 1
ATOM 638 O O . THR A 1 81 ? -12.885 3.641 7.280 1.00 81.56 81 THR A O 1
ATOM 641 N N . GLN A 1 82 ? -11.421 5.334 7.061 1.00 81.38 82 GLN A N 1
ATOM 642 C CA . GLN A 1 82 ? -12.373 6.306 6.516 1.00 81.38 82 GLN A CA 1
ATOM 643 C C . GLN A 1 82 ? -12.775 5.992 5.071 1.00 81.38 82 GLN A C 1
ATOM 645 O O . GLN A 1 82 ? -13.915 6.238 4.688 1.00 81.38 82 GLN A O 1
ATOM 650 N N . TYR A 1 83 ? -11.852 5.452 4.274 1.00 81.12 83 TYR A N 1
ATOM 651 C CA . TYR A 1 83 ? -12.028 5.193 2.847 1.00 81.12 83 TYR A CA 1
ATOM 652 C C . TYR A 1 83 ? -11.650 3.745 2.494 1.00 81.12 83 TYR A C 1
ATOM 654 O O . TYR A 1 83 ? -10.668 3.510 1.783 1.00 81.12 83 TYR A O 1
ATOM 662 N N . PRO A 1 84 ? -12.432 2.751 2.952 1.00 74.06 84 PRO A N 1
ATOM 663 C CA . PRO A 1 84 ? -12.158 1.341 2.671 1.00 74.06 84 PRO A CA 1
ATOM 664 C C . PRO A 1 84 ? -12.251 0.991 1.178 1.00 74.06 84 PRO A C 1
ATOM 666 O O . PRO A 1 84 ? -11.693 -0.017 0.759 1.00 74.06 84 PRO A O 1
ATOM 669 N N . GLU A 1 85 ? -12.935 1.820 0.386 1.00 77.12 85 GLU A N 1
ATOM 670 C CA . GLU A 1 85 ? -13.143 1.628 -1.053 1.00 77.12 85 GLU A CA 1
ATOM 671 C C . GLU A 1 85 ? -12.017 2.215 -1.923 1.00 77.12 85 GLU A C 1
ATOM 673 O O . GLU A 1 85 ? -11.971 1.934 -3.115 1.00 77.12 85 GLU A O 1
ATOM 678 N N . GLN A 1 86 ? -11.115 3.038 -1.368 1.00 76.88 86 GLN A N 1
ATOM 679 C CA . GLN A 1 86 ? -10.065 3.713 -2.152 1.00 76.88 86 GLN A CA 1
ATOM 680 C C . GLN A 1 86 ? -8.834 2.840 -2.415 1.00 76.88 86 GLN A C 1
ATOM 682 O O . GLN A 1 86 ? -8.164 3.059 -3.418 1.00 76.88 86 GLN A O 1
ATOM 687 N N . TRP A 1 87 ? -8.518 1.881 -1.539 1.00 82.62 87 TRP A N 1
ATOM 688 C CA . TRP A 1 87 ? -7.343 1.017 -1.718 1.00 82.62 87 TRP A CA 1
ATOM 689 C C . TRP A 1 87 ? -7.661 -0.475 -1.541 1.00 82.62 87 TRP A C 1
ATOM 691 O O . TRP A 1 87 ? -7.150 -1.106 -0.607 1.00 82.62 87 TRP A O 1
ATOM 701 N N . PRO A 1 88 ? -8.559 -1.044 -2.367 1.00 82.00 88 PRO A N 1
ATOM 702 C CA . PRO A 1 88 ? -8.999 -2.425 -2.208 1.00 82.00 88 PRO A CA 1
ATOM 703 C C . PRO A 1 88 ? -7.863 -3.426 -2.446 1.00 82.00 88 PRO A C 1
ATOM 705 O O . PRO A 1 88 ? -7.714 -4.355 -1.657 1.00 82.00 88 PRO A O 1
ATOM 708 N N . ILE A 1 89 ? -7.000 -3.213 -3.447 1.00 83.19 89 ILE A N 1
ATOM 709 C CA . ILE A 1 89 ? -5.955 -4.188 -3.791 1.00 83.19 89 ILE A CA 1
ATOM 710 C C . ILE A 1 89 ? -4.872 -4.189 -2.710 1.00 83.19 89 ILE A C 1
ATOM 712 O O . ILE A 1 89 ? -4.470 -5.256 -2.254 1.00 83.19 89 ILE A O 1
ATOM 716 N N . LEU A 1 90 ? -4.440 -3.028 -2.202 1.00 82.31 90 LEU A N 1
ATOM 717 C CA . LEU A 1 90 ? -3.534 -3.007 -1.045 1.00 82.31 90 LEU A CA 1
ATOM 718 C C . LEU A 1 90 ? -4.156 -3.699 0.177 1.00 82.31 90 LEU A C 1
ATOM 720 O O . LEU A 1 90 ? -3.462 -4.355 0.949 1.00 82.31 90 LEU A O 1
ATOM 724 N N . ARG A 1 91 ? -5.466 -3.593 0.379 1.00 80.75 91 ARG A N 1
ATOM 725 C CA . ARG A 1 91 ? -6.118 -4.235 1.523 1.00 80.75 91 ARG A CA 1
ATOM 726 C C . ARG A 1 91 ? -6.241 -5.750 1.357 1.00 80.75 91 ARG A C 1
ATOM 728 O O . ARG A 1 91 ? -6.104 -6.478 2.339 1.00 80.75 91 ARG A O 1
ATOM 735 N N . GLU A 1 92 ? -6.491 -6.217 0.140 1.00 79.69 92 GLU A N 1
ATOM 736 C CA . GLU A 1 92 ? -6.701 -7.629 -0.183 1.00 79.69 92 GLU A CA 1
ATOM 737 C C . GLU A 1 92 ? -5.401 -8.386 -0.443 1.00 79.69 92 GLU A C 1
ATOM 739 O O . GLU A 1 92 ? -5.262 -9.516 0.014 1.00 79.69 92 GLU A O 1
ATOM 744 N N . GLU A 1 93 ? -4.408 -7.759 -1.058 1.00 79.62 93 GLU A N 1
ATOM 745 C CA . GLU A 1 93 ? -3.191 -8.436 -1.509 1.00 79.62 93 GLU A CA 1
ATOM 746 C C . GLU A 1 93 ? -1.969 -8.077 -0.655 1.00 79.62 93 GLU A C 1
ATOM 748 O O . GLU A 1 93 ? -1.047 -8.879 -0.502 1.00 79.62 93 GLU A O 1
ATOM 753 N N . PHE A 1 94 ? -1.946 -6.895 -0.029 1.00 80.31 94 PHE A N 1
ATOM 754 C CA . PHE A 1 94 ? -0.746 -6.407 0.645 1.00 80.31 94 PHE A CA 1
ATOM 755 C C . PHE A 1 94 ? -0.743 -6.721 2.150 1.00 80.31 94 PHE A C 1
ATOM 757 O O . PHE A 1 94 ? -1.289 -6.006 2.996 1.00 80.31 94 PHE A O 1
ATOM 764 N N . THR A 1 95 ? -0.032 -7.794 2.505 1.00 79.88 95 THR A N 1
ATOM 765 C CA . THR A 1 95 ? 0.135 -8.299 3.879 1.00 79.88 95 THR A CA 1
ATOM 766 C C . THR A 1 95 ? 0.485 -7.247 4.942 1.00 79.88 95 THR A C 1
ATOM 768 O O . THR A 1 95 ? -0.154 -7.265 5.993 1.00 79.88 95 THR A O 1
ATOM 771 N N . PRO A 1 96 ? 1.441 -6.313 4.745 1.00 76.88 96 PRO A N 1
ATOM 772 C CA . PRO A 1 96 ? 1.799 -5.371 5.807 1.00 76.88 96 PRO A CA 1
ATOM 773 C C . PRO A 1 96 ? 0.670 -4.388 6.138 1.00 76.88 96 PRO A C 1
ATOM 775 O O . PRO A 1 96 ? 0.575 -3.954 7.280 1.00 76.88 96 PRO A O 1
ATOM 778 N N . ILE A 1 97 ? -0.214 -4.059 5.191 1.00 80.88 97 ILE A N 1
ATOM 779 C CA . ILE A 1 97 ? -1.388 -3.223 5.481 1.00 80.88 97 ILE A CA 1
ATOM 780 C C . ILE A 1 97 ? -2.398 -3.999 6.323 1.00 80.88 97 ILE A C 1
ATOM 782 O O . ILE A 1 97 ? -2.911 -3.456 7.302 1.00 80.88 97 ILE A O 1
ATOM 786 N N . LYS A 1 98 ? -2.638 -5.276 5.998 1.00 81.81 98 LYS A N 1
ATOM 787 C CA . LYS A 1 98 ? -3.482 -6.157 6.818 1.00 81.81 98 LYS A CA 1
ATOM 788 C C . LYS A 1 98 ? -2.960 -6.246 8.249 1.00 81.81 98 LYS A C 1
ATOM 790 O O . LYS A 1 98 ? -3.729 -6.053 9.182 1.00 81.81 98 LYS A O 1
ATOM 795 N N . ASP A 1 99 ? -1.659 -6.469 8.414 1.00 82.81 99 ASP A N 1
ATOM 796 C CA . ASP A 1 99 ? -1.020 -6.561 9.729 1.00 82.81 99 ASP A CA 1
ATOM 797 C C . ASP A 1 99 ? -1.167 -5.257 10.533 1.00 82.81 99 ASP A C 1
ATOM 799 O O . ASP A 1 99 ? -1.573 -5.276 11.695 1.00 82.81 99 ASP A O 1
ATOM 803 N N . ILE A 1 100 ? -0.951 -4.104 9.889 1.00 81.50 100 ILE A N 1
ATOM 804 C CA . ILE A 1 100 ? -1.126 -2.782 10.506 1.00 81.50 100 ILE A CA 1
ATOM 805 C C . ILE A 1 100 ? -2.583 -2.549 10.942 1.00 81.50 100 ILE A C 1
ATOM 807 O O . ILE A 1 100 ? -2.809 -2.041 12.042 1.00 81.50 100 ILE A O 1
ATOM 811 N N . LEU A 1 101 ? -3.564 -2.923 10.112 1.00 78.00 101 LEU A N 1
ATOM 812 C CA . LEU A 1 101 ? -4.991 -2.810 10.437 1.00 78.00 101 LEU A CA 1
ATOM 813 C C . LEU A 1 101 ? -5.387 -3.736 11.592 1.00 78.00 101 LEU A C 1
ATOM 815 O O . LEU A 1 101 ? -6.100 -3.321 12.499 1.00 78.00 101 LEU A O 1
ATOM 819 N N . VAL A 1 102 ? -4.898 -4.976 11.607 1.00 79.38 102 VAL A N 1
ATOM 820 C CA . VAL A 1 102 ? -5.142 -5.911 12.716 1.00 79.38 102 VAL A CA 1
ATOM 821 C C . VAL A 1 102 ? -4.527 -5.361 14.004 1.00 79.38 102 VAL A C 1
ATOM 823 O O . VAL A 1 102 ? -5.192 -5.304 15.037 1.00 79.38 102 VAL A O 1
ATOM 826 N N . SER A 1 103 ? -3.291 -4.865 13.942 1.00 71.12 103 SER A N 1
ATOM 827 C CA . SER A 1 103 ? -2.594 -4.302 15.100 1.00 71.12 103 SER A CA 1
ATOM 828 C C . SER A 1 103 ? -3.283 -3.045 15.656 1.00 71.12 103 SER A C 1
ATOM 830 O O . SER A 1 103 ? -3.329 -2.860 16.874 1.00 71.12 103 SER A O 1
ATOM 832 N N . SER A 1 104 ? -3.880 -2.198 14.808 1.00 66.50 104 SER A N 1
ATOM 833 C CA . SER A 1 104 ? -4.543 -0.961 15.247 1.00 66.50 104 SER A CA 1
ATOM 834 C C . SER A 1 104 ? -5.865 -1.196 15.988 1.00 66.50 104 SER A C 1
ATOM 836 O O . SER A 1 104 ? -6.148 -0.479 16.950 1.00 66.50 104 SER A O 1
ATOM 838 N N . THR A 1 105 ? -6.626 -2.238 15.632 1.00 57.88 105 THR A N 1
ATOM 839 C CA . THR A 1 105 ? -7.910 -2.582 16.285 1.00 57.88 105 THR A CA 1
ATOM 840 C C . THR A 1 105 ? -7.780 -2.962 17.763 1.00 57.88 105 THR A C 1
ATOM 842 O O . THR A 1 105 ? -8.756 -2.912 18.506 1.00 57.88 105 THR A O 1
ATOM 845 N N . THR A 1 106 ? -6.570 -3.274 18.233 1.00 53.78 106 THR A N 1
ATOM 846 C CA . THR A 1 106 ? -6.315 -3.616 19.642 1.00 53.78 106 THR A CA 1
ATOM 847 C C . THR A 1 106 ? -6.065 -2.396 20.541 1.00 53.78 106 THR A C 1
ATOM 849 O O . THR A 1 106 ? -5.966 -2.533 21.759 1.00 53.78 106 THR A O 1
ATOM 852 N N . LYS A 1 107 ? -5.998 -1.178 19.978 1.00 49.78 107 LYS A N 1
ATOM 853 C CA . LYS A 1 107 ? -5.743 0.071 20.717 1.00 49.78 107 LYS A CA 1
ATOM 854 C C . LYS A 1 107 ? -6.859 1.102 20.542 1.00 49.78 107 LYS A C 1
ATOM 856 O O . LYS A 1 107 ? -6.599 2.214 20.108 1.00 49.78 107 LYS A O 1
ATOM 861 N N . THR A 1 108 ? -8.101 0.788 20.898 1.00 46.75 108 THR A N 1
ATOM 862 C CA . THR A 1 108 ? -9.138 1.823 21.116 1.00 46.75 108 THR A CA 1
ATOM 863 C C . THR A 1 108 ? -10.275 1.291 21.988 1.00 46.75 108 THR A C 1
ATOM 865 O O . THR A 1 108 ? -11.374 1.018 21.532 1.00 46.75 108 THR A O 1
ATOM 868 N N . ASN A 1 109 ? -10.023 1.186 23.291 1.00 43.94 109 ASN A N 1
ATOM 869 C CA . ASN A 1 109 ? -11.089 1.307 24.285 1.00 43.94 109 ASN A CA 1
ATOM 870 C C . ASN A 1 109 ? -10.535 1.952 25.557 1.00 43.94 109 ASN A C 1
ATOM 872 O O . ASN A 1 109 ? -10.292 1.269 26.544 1.00 43.94 109 ASN A O 1
ATOM 876 N N . SER A 1 110 ? -10.224 3.251 25.502 1.00 47.72 110 SER A N 1
ATOM 877 C CA . SER A 1 110 ? -9.963 4.101 26.679 1.00 47.72 110 SER A CA 1
ATOM 878 C C . SER A 1 110 ? -9.865 5.577 26.267 1.00 47.72 110 SER A C 1
ATOM 880 O O . SER A 1 110 ? -8.823 6.212 26.405 1.00 47.72 110 SER A O 1
ATOM 882 N N . LYS A 1 111 ? -10.953 6.162 25.756 1.00 43.84 111 LYS A N 1
ATOM 883 C CA . LYS A 1 111 ? -11.207 7.594 25.974 1.00 43.84 111 LYS A CA 1
ATOM 884 C C . LYS A 1 111 ? -12.550 7.725 26.675 1.00 43.84 111 LYS A C 1
ATOM 886 O O . LYS A 1 111 ? -13.618 7.693 26.082 1.00 43.84 111 LYS A O 1
ATOM 891 N N . LYS A 1 112 ? -12.385 7.741 27.991 1.00 40.09 112 LYS A N 1
ATOM 892 C CA . LYS A 1 112 ? -13.314 7.996 29.078 1.00 40.09 112 LYS A CA 1
ATOM 893 C C . LYS A 1 112 ? -14.213 9.195 28.763 1.00 40.09 112 LYS A C 1
ATOM 895 O O . LYS A 1 112 ? -13.717 10.297 28.553 1.00 40.09 112 LYS A O 1
ATOM 900 N N . VAL A 1 113 ? -15.517 8.945 28.757 1.00 51.50 113 VAL A N 1
ATOM 901 C CA . VAL A 1 113 ? -16.547 9.945 29.045 1.00 51.50 113 VAL A CA 1
ATOM 902 C C . VAL A 1 113 ? -16.332 10.459 30.474 1.00 51.50 113 VAL A C 1
ATOM 904 O O . VAL A 1 113 ? -16.215 9.659 31.404 1.00 51.50 113 VAL A O 1
ATOM 907 N N . SER A 1 114 ? -16.208 11.771 30.657 1.00 46.00 114 SER A N 1
ATOM 908 C CA . SER A 1 114 ? -16.383 12.497 31.926 1.00 46.00 114 SER A CA 1
ATOM 909 C C . SER A 1 114 ? -16.640 13.960 31.606 1.00 46.00 114 SER A C 1
ATOM 911 O O . SER A 1 114 ? -15.912 14.482 30.733 1.00 46.00 114 SER A O 1
#

Secondary structure (DSSP, 8-state):
-----TTSSSS--------HHHHHHHHHHHHHHHHHHHHHHHTT----HHHHHHTSSS---HHHHHHHHHHTHHHHHHHHHH-TTT-HHHHHH-HHHHHHHHHHTTS-S-----

pLDDT: mean 72.22, std 15.36, range [39.28, 86.31]

Radius of gyration: 15.42 Å; chains: 1; bounding box: 29×45×49 Å